Protein AF-A0A438GJD9-F1 (afdb_monomer)

Mean predicted aligned error: 9.26 Å

Solvent-accessible surface area (backbone atoms only — not comparable to full-atom values): 5154 Å² total; per-residue (Å²): 135,88,93,81,74,91,55,80,59,58,71,62,72,69,58,51,66,67,60,53,50,51,51,49,51,51,50,52,51,50,45,48,51,51,29,52,50,48,60,68,75,43,76,68,41,83,41,61,37,80,90,42,81,74,38,41,34,58,42,65,86,65,85,92,42,78,93,37,46,68,52,37,51,52,53,38,47,53,52,13,43,76,70,76,32,92

Radius of gyration: 21.61 Å; Cα contacts (8 Å, |Δi|>4): 58; chains: 1; bounding box: 49×24×66 Å

Secondary structure (DSSP, 8-state):
-------THHHHHS--HHHHHHHHHHHHHHHHHHHHHHHHHS--EEEEGGGGTT-EEEE---TT-GGGHHHHHHHHHHHHHHTT--

Foldseek 3Di:
DDPPPPDPVVVVVPDDPVVVVVVVVVVVVVLLVVLVVQPVVWDKDKDQDPVNPVWIFIDTPCPPPPVNVVSNVVVRRVVCV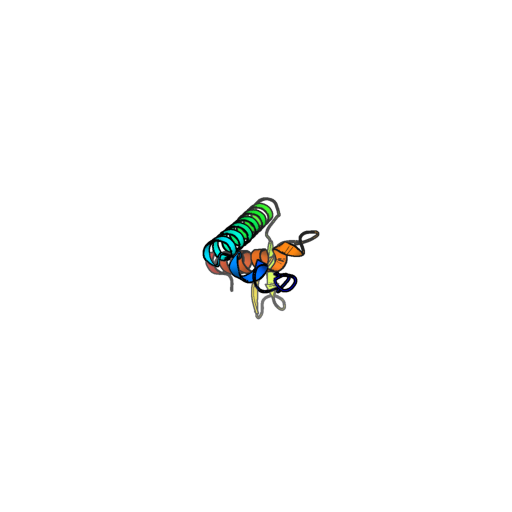VVVTD

Sequence (86 aa):
MYFLLDFPCLQLLEISAVDLISKGNSYISSCQHAASNLLKLNKVFKVRLGRGFYGECLGVRADGNSNLTDEIGKQLSQKSAAAGLR

Organism: Vitis vinifera (NCBI:txid29760)

Structure (mmCIF, N/CA/C/O backbone):
data_AF-A0A438GJD9-F1
#
_entry.id   AF-A0A438GJD9-F1
#
loop_
_atom_site.group_PDB
_atom_site.id
_atom_site.type_symbol
_atom_site.label_atom_id
_atom_site.label_alt_id
_atom_site.label_comp_id
_atom_site.label_asym_id
_atom_site.label_entity_id
_atom_site.label_seq_id
_atom_site.pdbx_PDB_ins_code
_atom_site.Cartn_x
_atom_site.Cartn_y
_atom_site.Cartn_z
_atom_site.occupancy
_atom_site.B_iso_or_equiv
_atom_site.auth_seq_id
_atom_site.auth_comp_id
_atom_site.auth_asym_id
_atom_site.auth_atom_id
_atom_site.pdbx_PDB_model_num
ATOM 1 N N . MET A 1 1 ? 32.002 -16.144 -47.207 1.00 45.22 1 MET A N 1
ATOM 2 C CA . MET A 1 1 ? 31.806 -14.747 -46.772 1.00 45.22 1 MET A CA 1
ATOM 3 C C . MET A 1 1 ? 30.508 -14.707 -45.968 1.00 45.22 1 MET A C 1
ATOM 5 O O . MET A 1 1 ? 29.460 -14.942 -46.541 1.00 45.22 1 MET A O 1
ATOM 9 N N . TYR A 1 2 ? 30.648 -14.592 -44.642 1.00 49.34 2 TYR A N 1
ATOM 10 C CA . TYR A 1 2 ? 29.641 -14.347 -43.589 1.00 49.34 2 TYR A CA 1
ATOM 11 C C . TYR A 1 2 ? 28.284 -15.085 -43.659 1.00 49.34 2 TYR A C 1
ATOM 13 O O . TYR A 1 2 ? 27.273 -14.499 -44.016 1.00 49.34 2 TYR A O 1
ATOM 21 N N . PHE A 1 3 ? 28.252 -16.345 -43.212 1.00 48.53 3 PHE A N 1
ATOM 22 C CA . PHE A 1 3 ? 27.019 -17.091 -42.883 1.00 48.53 3 PHE A CA 1
ATOM 23 C C . PHE A 1 3 ? 26.982 -17.462 -41.384 1.00 48.53 3 PHE A C 1
ATOM 25 O O . PHE A 1 3 ? 26.665 -18.584 -41.010 1.00 48.53 3 PHE A O 1
ATOM 32 N N . LEU A 1 4 ? 27.422 -16.549 -40.508 1.00 51.38 4 LEU A N 1
ATOM 33 C CA . LEU A 1 4 ? 27.607 -16.835 -39.076 1.00 51.38 4 LEU A CA 1
ATOM 34 C C . LEU A 1 4 ? 27.360 -15.597 -38.191 1.00 51.38 4 LEU A C 1
ATOM 36 O O . LEU A 1 4 ? 28.168 -15.270 -37.327 1.00 51.38 4 LEU A O 1
ATOM 40 N N . LEU A 1 5 ? 26.261 -14.875 -38.432 1.00 50.38 5 LEU A N 1
ATOM 41 C CA . LEU A 1 5 ? 25.850 -13.731 -37.602 1.00 50.38 5 LEU A CA 1
ATOM 42 C C . LEU A 1 5 ? 24.379 -13.760 -37.156 1.00 50.38 5 LEU A C 1
ATOM 44 O O . LEU A 1 5 ? 23.897 -12.763 -36.637 1.00 50.38 5 LEU A O 1
ATOM 48 N N . ASP A 1 6 ? 23.693 -14.902 -37.224 1.00 53.25 6 ASP A N 1
ATOM 49 C CA . ASP A 1 6 ? 22.435 -15.093 -36.480 1.00 53.25 6 ASP A CA 1
ATOM 50 C C . ASP A 1 6 ? 22.737 -15.541 -35.040 1.00 53.25 6 ASP A C 1
ATOM 52 O O . ASP A 1 6 ? 22.313 -16.595 -34.565 1.00 53.25 6 ASP A O 1
ATOM 56 N N . PHE A 1 7 ? 23.562 -14.750 -34.348 1.00 51.69 7 PHE A N 1
ATOM 57 C CA . PHE A 1 7 ? 23.819 -14.919 -32.924 1.00 51.69 7 PHE A CA 1
ATOM 58 C C . PHE A 1 7 ? 22.674 -14.250 -32.138 1.00 51.69 7 PHE A C 1
ATOM 60 O O . PHE A 1 7 ? 22.418 -13.062 -32.350 1.00 51.69 7 PHE A O 1
ATOM 67 N N . PRO A 1 8 ? 22.047 -14.930 -31.159 1.00 59.75 8 PRO A N 1
ATOM 68 C CA . PRO A 1 8 ? 20.993 -14.365 -30.299 1.00 59.75 8 PRO A CA 1
ATOM 69 C C . PRO A 1 8 ? 21.436 -13.140 -29.469 1.00 59.75 8 PRO A C 1
ATOM 71 O O . PRO A 1 8 ? 20.632 -12.519 -28.777 1.00 59.75 8 PRO A O 1
ATOM 74 N N . CYS A 1 9 ? 22.714 -12.763 -29.534 1.00 59.19 9 CYS A N 1
ATOM 75 C CA . CYS A 1 9 ? 23.294 -11.637 -28.813 1.00 59.19 9 CYS A CA 1
ATOM 76 C C . CYS A 1 9 ? 22.883 -10.258 -29.356 1.00 59.19 9 CYS A C 1
ATOM 78 O O . CYS A 1 9 ? 22.915 -9.301 -28.588 1.00 59.19 9 CYS A O 1
ATOM 80 N N . LEU A 1 10 ? 22.488 -10.124 -30.632 1.00 58.19 10 LEU A N 1
ATOM 81 C CA . LEU A 1 10 ? 22.095 -8.815 -31.186 1.00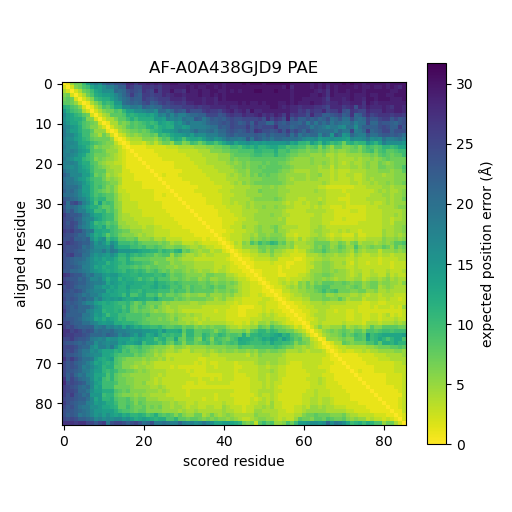 58.19 10 LEU A CA 1
ATOM 82 C C . LEU A 1 10 ? 20.818 -8.269 -30.532 1.00 58.19 10 LEU A C 1
ATOM 84 O O . LEU A 1 10 ? 20.779 -7.101 -30.160 1.00 58.19 10 LEU A O 1
ATOM 88 N N . GLN A 1 11 ? 19.820 -9.128 -30.303 1.00 60.88 11 GLN A N 1
ATOM 89 C CA . GLN A 1 11 ? 18.571 -8.734 -29.640 1.00 60.88 11 GLN A CA 1
ATOM 90 C C . GLN A 1 11 ? 18.792 -8.301 -28.184 1.00 60.88 11 GLN A C 1
ATOM 92 O O . GLN A 1 11 ? 18.071 -7.452 -27.676 1.00 60.88 11 GLN A O 1
ATOM 97 N N . LEU A 1 12 ? 19.802 -8.861 -27.511 1.00 61.56 12 LEU A N 1
ATOM 98 C CA . LEU A 1 12 ? 20.211 -8.454 -26.162 1.00 61.56 12 LEU A CA 1
ATOM 99 C C . LEU A 1 12 ? 20.975 -7.123 -26.153 1.00 61.56 12 LEU A C 1
ATOM 101 O O . LEU A 1 12 ? 20.858 -6.373 -25.188 1.00 61.56 12 LEU A O 1
ATOM 105 N N . LEU A 1 13 ? 21.728 -6.821 -27.215 1.00 64.00 13 LEU A N 1
ATOM 106 C CA . LEU A 1 13 ? 22.474 -5.567 -27.360 1.00 64.00 13 LEU A CA 1
ATOM 107 C C . LEU A 1 13 ? 21.550 -4.359 -27.604 1.00 64.00 13 LEU A C 1
ATOM 109 O O . LEU A 1 13 ? 21.906 -3.232 -27.277 1.00 64.00 13 LEU A O 1
ATOM 113 N N . GLU A 1 14 ? 20.370 -4.606 -28.173 1.00 68.75 14 GLU A N 1
ATOM 114 C CA . GLU A 1 14 ? 19.361 -3.596 -28.512 1.00 68.75 14 GLU A CA 1
ATOM 115 C C . GLU A 1 14 ? 18.448 -3.228 -27.321 1.00 68.75 14 GLU A C 1
ATOM 117 O O . GLU A 1 14 ? 17.754 -2.210 -27.348 1.00 68.75 14 GLU A O 1
ATOM 122 N N . ILE A 1 15 ? 18.464 -4.011 -26.232 1.00 77.56 15 ILE A N 1
ATOM 123 C CA . ILE A 1 15 ? 17.680 -3.721 -25.024 1.00 77.56 15 ILE A CA 1
ATOM 124 C C . ILE A 1 15 ? 18.387 -2.637 -24.203 1.00 77.56 15 ILE A C 1
ATOM 126 O O . ILE A 1 15 ? 19.306 -2.891 -23.426 1.00 77.56 15 ILE A O 1
ATOM 130 N N . SER A 1 16 ? 17.903 -1.406 -24.331 1.00 86.12 16 SER A N 1
ATOM 131 C CA . SER A 1 16 ? 18.268 -0.298 -23.450 1.00 86.12 16 SER A CA 1
ATOM 132 C C . SER A 1 16 ? 17.693 -0.520 -22.047 1.00 86.12 16 SER A C 1
ATOM 134 O O . SER A 1 16 ? 16.476 -0.553 -21.842 1.00 86.12 16 SER A O 1
ATOM 136 N N . ALA A 1 17 ? 18.572 -0.644 -21.048 1.00 87.31 17 ALA A N 1
ATOM 137 C CA . ALA A 1 17 ? 18.165 -0.755 -19.647 1.00 87.31 17 ALA A CA 1
ATOM 138 C C . ALA A 1 17 ? 17.338 0.461 -19.197 1.00 87.31 17 ALA A C 1
ATOM 140 O O . ALA A 1 17 ? 16.386 0.314 -18.434 1.00 87.31 17 ALA A O 1
ATOM 141 N N . VAL A 1 18 ? 17.667 1.653 -19.706 1.00 91.56 18 VAL A N 1
ATOM 142 C CA . VAL A 1 18 ? 16.948 2.898 -19.403 1.00 91.56 18 VAL A CA 1
ATOM 143 C C . VAL A 1 18 ? 15.514 2.832 -19.921 1.00 91.56 18 VAL A C 1
ATOM 145 O O . VAL A 1 18 ? 14.585 3.162 -19.183 1.00 91.56 18 VAL A O 1
ATOM 148 N N . ASP A 1 19 ? 15.320 2.347 -21.147 1.00 90.50 19 ASP A N 1
ATOM 149 C CA . ASP A 1 19 ? 13.989 2.228 -21.750 1.00 90.50 19 ASP A CA 1
ATOM 150 C C . ASP A 1 19 ? 13.158 1.130 -21.083 1.00 90.50 19 ASP A C 1
ATOM 152 O O . ASP A 1 19 ? 11.949 1.274 -20.892 1.00 90.50 19 ASP A O 1
ATOM 156 N N . LEU A 1 20 ? 13.799 0.043 -20.650 1.00 89.69 20 LEU A N 1
ATOM 157 C CA . LEU A 1 20 ? 13.118 -1.018 -19.914 1.00 89.69 20 LEU A CA 1
ATOM 158 C C . LEU A 1 20 ? 12.684 -0.553 -18.515 1.00 89.69 20 LEU A C 1
ATOM 160 O O . LEU A 1 20 ? 11.548 -0.805 -18.107 1.00 89.69 20 LEU A O 1
ATOM 164 N N . ILE A 1 21 ? 13.555 0.165 -17.797 1.00 93.19 21 ILE A N 1
ATOM 165 C CA . ILE A 1 21 ? 13.246 0.748 -16.484 1.00 93.19 21 ILE A CA 1
ATOM 166 C C . ILE A 1 21 ? 12.137 1.796 -16.615 1.00 93.19 21 ILE A C 1
ATOM 168 O O . ILE A 1 21 ? 11.193 1.788 -15.825 1.00 93.19 21 ILE A O 1
ATOM 172 N N . SER A 1 22 ? 12.208 2.679 -17.614 1.00 95.00 22 SER A N 1
ATOM 173 C CA . SER A 1 22 ? 11.192 3.717 -17.822 1.00 95.00 22 SER A CA 1
ATOM 174 C C . SER A 1 22 ? 9.825 3.108 -18.147 1.00 95.00 22 SER A C 1
ATOM 176 O O . SER A 1 22 ? 8.816 3.509 -17.559 1.00 95.00 22 SER A O 1
ATOM 178 N N . LYS A 1 23 ? 9.788 2.066 -18.987 1.00 93.50 23 LYS A N 1
ATOM 179 C CA . LYS A 1 23 ? 8.574 1.299 -19.292 1.00 93.50 23 LYS A CA 1
ATOM 180 C C . LYS A 1 23 ? 8.013 0.601 -18.053 1.00 93.50 23 LYS A C 1
ATOM 182 O O . LYS A 1 23 ? 6.807 0.666 -17.816 1.00 93.50 23 LYS A O 1
ATOM 187 N N . GLY A 1 24 ? 8.872 -0.015 -17.241 1.00 92.75 24 GLY A N 1
ATOM 188 C CA . GLY A 1 24 ? 8.481 -0.624 -15.968 1.00 92.75 24 GLY A CA 1
ATOM 189 C C . GLY A 1 24 ? 7.869 0.395 -15.002 1.00 92.75 24 GLY A C 1
ATOM 190 O O . GLY A 1 24 ? 6.788 0.167 -14.463 1.00 92.75 24 GLY A O 1
ATOM 191 N N . ASN A 1 25 ? 8.502 1.559 -14.851 1.00 94.19 25 ASN A N 1
ATOM 192 C CA . ASN A 1 25 ? 8.000 2.645 -14.007 1.00 94.19 25 ASN A CA 1
ATOM 193 C C . ASN A 1 25 ? 6.655 3.191 -14.503 1.00 94.19 25 ASN A C 1
ATOM 195 O O . ASN A 1 25 ? 5.755 3.429 -13.699 1.00 94.19 25 ASN A O 1
ATOM 199 N N . SER A 1 26 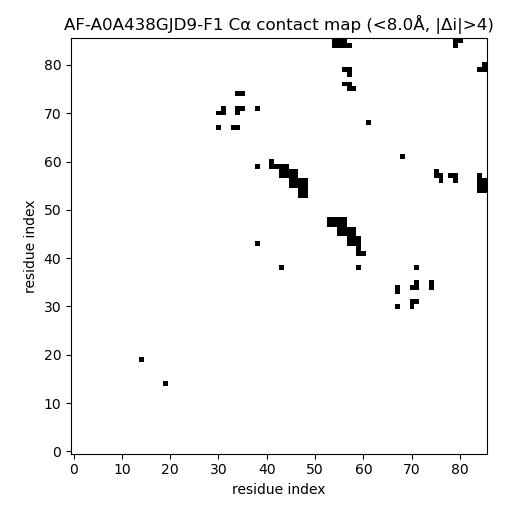? 6.493 3.353 -15.820 1.00 94.00 26 SER A N 1
ATOM 200 C CA . SER A 1 26 ? 5.226 3.773 -16.427 1.00 94.00 26 SER A CA 1
ATOM 201 C C . SER A 1 26 ? 4.103 2.773 -16.133 1.00 94.00 26 SER A C 1
ATOM 203 O O . SER A 1 26 ? 3.013 3.171 -15.716 1.00 94.00 26 SER A O 1
ATOM 205 N N . TYR A 1 27 ? 4.385 1.473 -16.256 1.00 93.31 27 TYR A N 1
ATOM 206 C CA . TYR A 1 27 ? 3.436 0.416 -15.915 1.00 93.31 27 TYR A CA 1
ATOM 207 C C . TYR A 1 27 ? 3.044 0.446 -14.430 1.00 93.31 27 TYR A C 1
ATOM 209 O O . TYR A 1 27 ? 1.856 0.469 -14.111 1.00 93.31 27 TYR A O 1
ATOM 217 N N . ILE A 1 28 ? 4.021 0.527 -13.519 1.00 92.06 28 ILE A N 1
ATOM 218 C CA . ILE A 1 28 ? 3.765 0.614 -12.071 1.00 92.06 28 ILE A CA 1
ATOM 219 C C . ILE A 1 28 ? 2.910 1.845 -11.745 1.00 92.06 28 ILE A C 1
ATOM 221 O O . ILE A 1 28 ? 1.947 1.746 -10.984 1.00 92.06 28 ILE A O 1
ATOM 225 N N . SER A 1 29 ? 3.218 2.994 -12.352 1.00 93.19 29 SER A N 1
ATOM 226 C CA . SER A 1 29 ? 2.447 4.227 -12.175 1.00 93.19 29 SER A CA 1
ATOM 227 C C . SER A 1 29 ? 1.000 4.078 -12.662 1.00 93.19 29 SER A C 1
ATOM 229 O O . SER A 1 29 ? 0.067 4.510 -11.981 1.00 93.19 29 SER A O 1
ATOM 231 N N . SER A 1 30 ? 0.788 3.398 -13.792 1.00 92.31 30 SER A N 1
ATOM 232 C CA . SER A 1 30 ? -0.551 3.085 -14.302 1.00 92.31 30 SER A CA 1
ATOM 233 C C . SER A 1 30 ? -1.339 2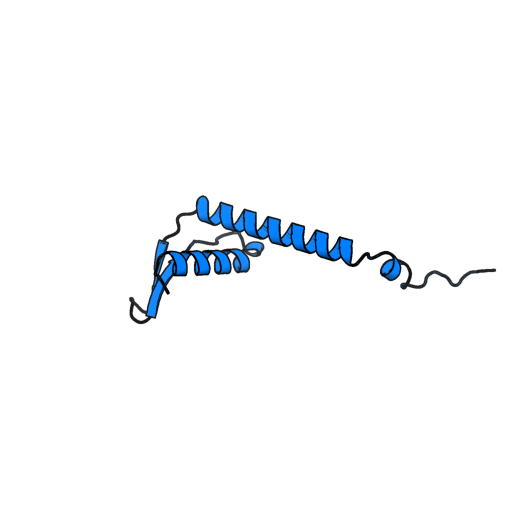.198 -13.329 1.00 92.31 30 SER A C 1
ATOM 235 O O . SER A 1 30 ? -2.479 2.524 -12.990 1.00 92.31 30 SER A O 1
ATOM 237 N N . CYS A 1 31 ? -0.716 1.141 -12.796 1.00 89.56 31 CYS A N 1
ATOM 238 C CA . CYS A 1 31 ? -1.327 0.266 -11.791 1.00 89.56 31 CYS A CA 1
ATOM 239 C C . CYS A 1 31 ? -1.698 1.028 -10.513 1.00 89.56 31 CYS A C 1
ATOM 241 O O . CYS A 1 31 ? -2.809 0.878 -10.003 1.00 89.56 31 CYS A O 1
ATOM 243 N N . GLN A 1 32 ? -0.808 1.897 -10.028 1.00 91.25 32 GLN A N 1
ATOM 244 C CA . GLN A 1 32 ? -1.058 2.767 -8.875 1.00 91.25 32 GLN A CA 1
ATOM 245 C C . GLN A 1 32 ? -2.265 3.670 -9.090 1.00 91.25 32 GLN A C 1
ATOM 247 O O . GLN A 1 32 ? -3.133 3.771 -8.217 1.00 91.25 32 GLN A O 1
ATOM 252 N N . HIS A 1 33 ? -2.339 4.302 -10.259 1.00 91.62 33 HIS A N 1
ATOM 253 C CA . HIS A 1 33 ? -3.447 5.172 -10.616 1.00 91.62 33 HIS A CA 1
ATOM 254 C C . HIS A 1 33 ? -4.770 4.398 -10.707 1.00 91.62 33 HIS A C 1
ATOM 256 O O . HIS A 1 33 ? -5.780 4.833 -10.148 1.00 91.62 33 HIS A O 1
ATOM 262 N N . ALA A 1 34 ? -4.762 3.225 -11.342 1.00 89.81 34 ALA A N 1
ATOM 263 C CA . ALA A 1 34 ? -5.932 2.361 -11.457 1.00 89.81 34 ALA A CA 1
ATOM 264 C C . ALA A 1 34 ? -6.431 1.883 -10.083 1.00 89.81 34 ALA A C 1
ATOM 266 O O . ALA A 1 34 ? -7.622 2.003 -9.791 1.00 89.81 34 ALA A O 1
ATOM 267 N N . ALA A 1 35 ? -5.529 1.434 -9.204 1.00 89.75 35 ALA A N 1
ATOM 268 C CA . ALA A 1 35 ? -5.861 1.043 -7.833 1.00 89.75 35 ALA A CA 1
ATOM 269 C C . ALA A 1 35 ? -6.446 2.218 -7.029 1.00 89.75 35 ALA A C 1
ATOM 271 O O . ALA A 1 35 ? -7.479 2.074 -6.372 1.00 89.75 35 ALA A O 1
ATOM 272 N N . SER A 1 36 ? -5.853 3.410 -7.142 1.00 89.19 36 SER A N 1
ATOM 273 C CA . SER A 1 36 ? -6.369 4.630 -6.511 1.00 89.19 36 SER A CA 1
ATOM 274 C C . SER A 1 36 ? -7.772 4.992 -6.994 1.00 89.19 36 SER A C 1
ATOM 276 O O . SER A 1 36 ? -8.625 5.358 -6.184 1.00 89.19 36 SER A O 1
ATOM 278 N N . ASN A 1 37 ? -8.035 4.888 -8.297 1.00 89.31 37 ASN A N 1
ATOM 279 C CA . ASN A 1 37 ? -9.357 5.157 -8.862 1.00 89.31 37 ASN A CA 1
ATOM 280 C C . ASN A 1 37 ? -10.383 4.118 -8.408 1.00 89.31 37 ASN A C 1
ATOM 282 O O . ASN A 1 37 ? -11.492 4.488 -8.027 1.00 89.31 37 ASN A O 1
ATOM 286 N N . LEU A 1 38 ? -10.002 2.840 -8.358 1.00 87.25 38 LEU A N 1
ATOM 28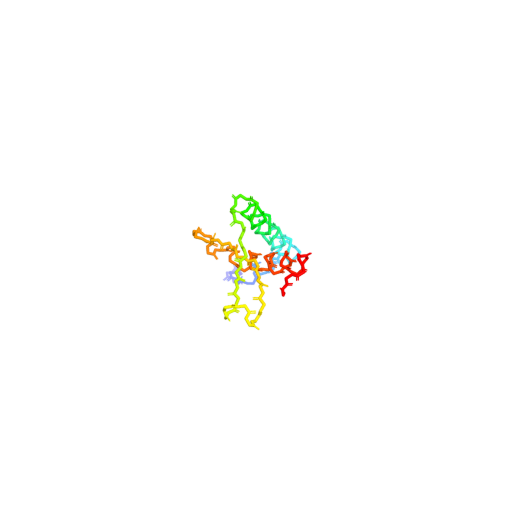7 C CA . LEU A 1 38 ? -10.852 1.769 -7.845 1.00 87.25 38 LEU A CA 1
ATOM 288 C C . LEU A 1 38 ? -11.244 2.024 -6.390 1.00 87.25 38 LEU A C 1
ATOM 290 O O . LEU A 1 38 ? -12.421 1.918 -6.056 1.00 87.25 38 LEU A O 1
ATOM 294 N N . LEU A 1 39 ? -10.288 2.399 -5.537 1.00 86.12 39 LEU A N 1
ATOM 295 C CA . LEU A 1 39 ? -10.536 2.718 -4.127 1.00 86.12 39 LEU A CA 1
ATOM 296 C C . LEU A 1 39 ? -11.407 3.967 -3.930 1.00 86.12 39 LEU A C 1
ATOM 298 O O . LEU A 1 39 ? -12.030 4.102 -2.881 1.00 86.12 39 LEU A O 1
ATOM 302 N N . LYS A 1 40 ? -11.446 4.888 -4.901 1.00 84.50 40 LYS A N 1
ATOM 303 C CA . LYS A 1 40 ? -12.366 6.039 -4.892 1.00 84.50 40 LYS A CA 1
ATOM 304 C C . LYS A 1 40 ? -13.775 5.648 -5.332 1.00 84.50 40 LYS A C 1
ATOM 306 O O . LYS A 1 40 ? -14.741 6.151 -4.771 1.00 84.50 40 LYS A O 1
ATOM 311 N N . LEU A 1 41 ? -13.880 4.798 -6.353 1.00 81.81 41 LEU A N 1
ATOM 312 C CA . LEU A 1 41 ? -15.158 4.399 -6.942 1.00 81.81 41 LEU A CA 1
ATOM 313 C C . LEU A 1 41 ? -15.889 3.366 -6.075 1.00 81.81 41 LEU A C 1
ATOM 315 O O . LEU A 1 41 ? -17.114 3.371 -5.989 1.00 81.81 41 LEU A O 1
ATOM 319 N N . ASN A 1 42 ? -15.134 2.480 -5.425 1.00 85.00 42 ASN A N 1
ATOM 320 C CA . ASN A 1 42 ? -15.681 1.456 -4.553 1.00 85.00 42 ASN A CA 1
ATOM 321 C C . ASN A 1 42 ? -15.801 1.941 -3.115 1.00 85.00 42 ASN A C 1
ATOM 323 O O . ASN A 1 42 ? -14.962 2.668 -2.587 1.00 85.00 42 ASN A O 1
ATOM 327 N N . LYS A 1 43 ? -16.843 1.455 -2.442 1.00 86.25 43 LYS A N 1
ATOM 328 C CA . LYS A 1 43 ? -17.052 1.721 -1.024 1.00 86.25 43 LYS A CA 1
ATOM 329 C C . LYS A 1 43 ? -15.988 0.999 -0.196 1.00 86.25 43 LYS A C 1
ATOM 331 O O . LYS A 1 43 ? -16.010 -0.225 -0.083 1.00 86.25 43 LYS A O 1
ATOM 336 N N . VAL A 1 44 ? -15.099 1.775 0.416 1.00 91.06 44 VAL A N 1
ATOM 337 C CA . VAL A 1 44 ? -14.172 1.296 1.444 1.00 91.06 44 VAL A CA 1
ATOM 338 C C . VAL A 1 44 ? -14.927 1.169 2.771 1.00 91.06 44 VAL A C 1
ATOM 340 O O . VAL A 1 44 ? -15.688 2.060 3.150 1.00 91.06 44 VAL A O 1
ATOM 343 N N . PHE A 1 45 ? -14.750 0.054 3.474 1.00 91.25 45 PHE A N 1
ATOM 344 C CA . PHE A 1 45 ? -15.422 -0.242 4.742 1.00 91.25 45 PHE A CA 1
ATOM 345 C C . PHE A 1 45 ? -14.424 -0.675 5.816 1.00 91.25 45 PHE A C 1
ATOM 347 O O . PHE A 1 45 ? -13.340 -1.153 5.506 1.00 91.25 45 PHE A O 1
ATOM 354 N N . LYS A 1 46 ? -14.781 -0.510 7.093 1.00 92.88 46 LYS A N 1
ATOM 355 C CA . LYS A 1 46 ? -13.958 -0.999 8.204 1.00 92.88 46 LYS A CA 1
ATOM 356 C C . LYS A 1 46 ? -14.169 -2.492 8.422 1.00 92.88 46 LYS A C 1
ATOM 358 O O . LYS A 1 46 ? -15.303 -2.973 8.424 1.00 92.88 46 LYS A O 1
ATOM 363 N N . VAL A 1 47 ? -13.080 -3.200 8.673 1.00 92.12 47 VAL A N 1
ATOM 364 C CA . VAL A 1 47 ? -13.045 -4.623 8.994 1.00 92.12 47 VAL A CA 1
ATOM 365 C C . VAL A 1 47 ? -12.475 -4.785 10.397 1.00 92.12 47 VAL A C 1
ATOM 367 O O . VAL A 1 47 ? -11.390 -4.295 10.695 1.00 92.12 47 VAL A O 1
ATOM 370 N N . ARG A 1 48 ? -13.220 -5.481 11.262 1.00 92.94 48 ARG A N 1
ATOM 371 C CA . ARG A 1 48 ? -12.788 -5.835 12.619 1.00 92.94 48 ARG A CA 1
ATOM 372 C C . ARG A 1 48 ? -12.089 -7.185 12.596 1.00 92.94 48 ARG A C 1
ATOM 374 O O . ARG A 1 48 ? -12.709 -8.198 12.270 1.00 92.94 48 ARG A O 1
ATOM 381 N N . LEU A 1 49 ? -10.818 -7.211 12.976 1.00 90.06 49 LEU A N 1
ATOM 382 C CA . LEU A 1 49 ? -10.006 -8.424 12.961 1.00 90.06 49 LEU A CA 1
ATOM 383 C C . LEU A 1 49 ? -10.208 -9.216 14.257 1.00 90.06 49 LEU A C 1
ATOM 385 O O . LEU A 1 49 ? -10.084 -8.673 15.355 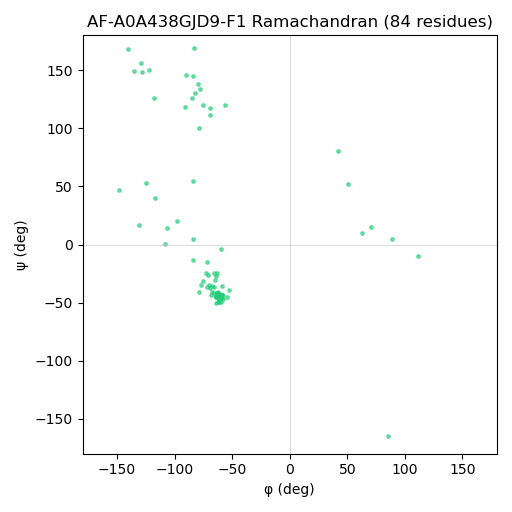1.00 90.06 49 LEU A O 1
ATOM 389 N N . GLY A 1 50 ? -10.570 -10.499 14.132 1.00 90.44 50 GLY A N 1
ATOM 390 C CA . GLY A 1 50 ? -10.877 -11.381 15.267 1.00 90.44 50 GLY A CA 1
ATOM 391 C C . GLY A 1 50 ? -11.885 -10.766 16.237 1.00 90.44 50 GLY A C 1
ATOM 392 O O . GLY A 1 50 ? -11.606 -10.653 17.422 1.00 90.44 50 GLY A O 1
ATOM 393 N N . ARG A 1 51 ? -13.032 -10.294 15.728 1.00 88.56 51 ARG A N 1
ATOM 394 C CA . ARG A 1 51 ? -14.068 -9.570 16.500 1.00 88.56 51 ARG A CA 1
ATOM 395 C C . ARG A 1 51 ? -13.615 -8.231 17.115 1.00 88.56 51 ARG A C 1
ATOM 397 O O . ARG A 1 51 ? -14.378 -7.636 17.867 1.00 88.56 51 ARG A O 1
ATOM 404 N N . GLY A 1 52 ? -12.431 -7.732 16.758 1.00 87.38 52 GLY A N 1
ATOM 405 C CA . GLY A 1 52 ? -11.853 -6.477 17.249 1.00 87.38 52 GLY A CA 1
ATOM 406 C C . GLY A 1 52 ? -10.634 -6.667 18.154 1.00 87.38 52 GLY A C 1
ATOM 407 O O . GLY A 1 52 ? -9.935 -5.694 18.415 1.00 87.38 52 GLY A O 1
ATOM 408 N N . PHE A 1 53 ? -10.319 -7.899 18.578 1.00 89.19 53 PHE A N 1
ATOM 409 C CA . PHE A 1 53 ? -9.147 -8.174 19.422 1.00 89.19 53 PHE A CA 1
ATOM 410 C C . PHE A 1 53 ? -7.812 -7.847 18.740 1.00 89.19 53 PHE A C 1
ATOM 412 O O . PHE A 1 53 ? -6.832 -7.566 19.422 1.00 89.19 53 PHE A O 1
ATOM 419 N N . TYR A 1 54 ? -7.774 -7.843 17.406 1.00 89.31 54 TYR A N 1
ATOM 420 C CA . TYR A 1 54 ? -6.571 -7.528 16.628 1.00 89.31 54 TYR A CA 1
ATOM 421 C C . TYR A 1 54 ? -6.632 -6.148 15.959 1.00 89.31 54 TYR A C 1
ATOM 423 O O . TYR A 1 54 ? -5.819 -5.843 15.086 1.00 89.31 54 TYR A O 1
ATOM 431 N N . GLY A 1 55 ? -7.586 -5.312 16.379 1.00 90.38 55 GLY A N 1
ATOM 432 C CA . GLY A 1 55 ? -7.816 -3.984 15.829 1.00 90.38 55 GLY A CA 1
ATOM 433 C C . GLY A 1 55 ? -8.718 -3.973 14.597 1.00 90.38 55 GLY A C 1
ATOM 434 O O . GLY A 1 55 ? -9.447 -4.926 14.294 1.00 90.38 55 GLY A O 1
ATOM 435 N N . GLU A 1 56 ? -8.678 -2.841 13.905 1.00 93.81 56 GLU A N 1
ATOM 436 C CA . GLU A 1 56 ? -9.474 -2.553 12.718 1.00 93.81 56 GLU A CA 1
ATOM 437 C C . GLU A 1 56 ? -8.557 -2.211 11.542 1.00 93.81 56 GLU A C 1
ATOM 439 O O . GLU A 1 56 ? -7.479 -1.653 11.737 1.00 93.81 56 GLU A O 1
ATOM 444 N N . CYS A 1 57 ? -9.000 -2.520 10.325 1.00 92.81 57 CYS A N 1
ATOM 445 C CA . CYS A 1 57 ? -8.375 -2.076 9.081 1.00 92.81 57 CYS A CA 1
ATOM 446 C C . CYS A 1 57 ? -9.443 -1.699 8.048 1.00 92.81 57 CYS A C 1
ATOM 448 O O . CYS A 1 57 ? -10.634 -1.967 8.235 1.00 92.81 57 CYS A O 1
ATOM 450 N N . LEU A 1 58 ? -9.039 -1.047 6.960 1.00 92.81 58 LEU A N 1
ATOM 451 C CA . LEU A 1 58 ? -9.924 -0.807 5.827 1.00 92.81 58 LEU A CA 1
ATOM 452 C C . LEU A 1 58 ? -9.953 -2.027 4.901 1.00 92.81 58 LEU A C 1
ATOM 454 O O . LEU A 1 58 ? -8.948 -2.702 4.698 1.00 92.81 58 LEU A O 1
ATOM 458 N N . GLY A 1 59 ? -11.123 -2.276 4.326 1.00 91.19 59 GLY A N 1
ATOM 459 C CA . GLY A 1 59 ? -11.421 -3.322 3.359 1.00 91.19 59 GLY A CA 1
ATOM 460 C C . GLY A 1 59 ? -12.118 -2.737 2.134 1.00 91.19 59 GLY A C 1
ATOM 461 O O . GLY A 1 59 ? -12.876 -1.770 2.233 1.00 91.19 59 GLY A O 1
ATOM 462 N N . VAL A 1 60 ? -11.880 -3.340 0.974 1.00 91.75 60 VAL A N 1
ATOM 463 C CA . VAL A 1 60 ? -12.626 -3.083 -0.262 1.00 91.75 60 VAL A CA 1
ATOM 464 C C . VAL A 1 60 ? -12.939 -4.423 -0.919 1.00 91.75 60 VAL A C 1
ATOM 466 O O . VAL A 1 60 ? -12.170 -5.373 -0.779 1.00 91.75 60 VAL A O 1
ATOM 469 N N . ARG A 1 61 ? -14.063 -4.521 -1.634 1.00 85.94 61 ARG A N 1
ATOM 470 C CA . ARG A 1 61 ? -14.294 -5.672 -2.514 1.00 85.94 61 ARG A CA 1
ATOM 471 C C . ARG A 1 61 ? -13.439 -5.506 -3.765 1.00 85.94 61 ARG A C 1
ATOM 473 O O . ARG A 1 61 ? -13.579 -4.509 -4.465 1.00 85.94 61 ARG A O 1
ATOM 480 N N . ALA A 1 62 ? -12.548 -6.460 -4.007 1.00 81.38 62 ALA A N 1
ATOM 481 C CA . ALA A 1 62 ? -11.613 -6.451 -5.134 1.00 81.38 62 ALA A CA 1
ATOM 482 C C . ALA A 1 62 ? -12.106 -7.305 -6.320 1.00 81.38 62 ALA A C 1
ATOM 484 O O . ALA A 1 62 ? -11.310 -7.718 -7.166 1.00 81.38 62 ALA A O 1
ATOM 485 N N . ASP A 1 63 ? -13.410 -7.588 -6.372 1.00 78.88 63 ASP A N 1
ATOM 486 C CA . ASP A 1 63 ? -14.013 -8.478 -7.362 1.00 78.88 63 ASP A CA 1
ATOM 487 C C . ASP A 1 63 ? -13.680 -7.991 -8.787 1.00 78.88 63 ASP A C 1
ATOM 489 O O . ASP A 1 63 ? -13.992 -6.862 -9.167 1.00 78.88 63 ASP A O 1
ATOM 493 N N . GLY A 1 64 ? -12.998 -8.835 -9.571 1.00 73.81 64 GLY A N 1
ATOM 494 C CA . GLY A 1 64 ? -12.667 -8.568 -10.977 1.00 73.81 64 GLY A CA 1
ATOM 495 C C . GLY A 1 64 ? -11.351 -7.825 -11.263 1.00 73.81 64 GLY A C 1
ATOM 496 O O . GLY A 1 64 ? -11.091 -7.538 -12.427 1.00 73.81 64 GLY A O 1
ATOM 497 N N . ASN A 1 65 ? -10.502 -7.527 -10.267 1.00 74.62 65 ASN A N 1
ATOM 498 C CA . ASN A 1 65 ? -9.227 -6.807 -10.467 1.00 74.62 65 ASN A CA 1
ATOM 499 C C . ASN A 1 65 ? -7.992 -7.560 -9.932 1.00 74.62 65 ASN A C 1
ATOM 501 O O . ASN A 1 65 ? -7.177 -7.006 -9.194 1.00 74.62 65 ASN A O 1
ATOM 505 N N . SER A 1 66 ? -7.820 -8.825 -10.341 1.00 75.38 66 SER A N 1
ATOM 506 C CA . SER A 1 66 ? -6.709 -9.687 -9.893 1.00 75.38 66 SER A CA 1
ATOM 507 C C . SER A 1 66 ? -5.330 -9.045 -10.079 1.00 75.38 66 SER A C 1
ATOM 509 O O . SER A 1 66 ? -4.495 -9.125 -9.181 1.00 75.38 66 SER A O 1
ATOM 511 N N . ASN A 1 67 ? -5.122 -8.336 -11.192 1.00 82.69 67 ASN A N 1
ATOM 512 C CA . ASN A 1 67 ? -3.840 -7.718 -11.555 1.00 82.69 67 ASN A CA 1
ATOM 513 C C . ASN A 1 67 ? -3.467 -6.499 -10.692 1.00 82.69 67 ASN A C 1
ATOM 515 O O . ASN A 1 67 ? -2.323 -6.059 -10.727 1.00 82.69 67 ASN A O 1
ATOM 519 N N . LEU A 1 68 ? -4.421 -5.938 -9.940 1.00 86.00 68 LEU A N 1
ATOM 520 C CA . LEU A 1 68 ? -4.214 -4.756 -9.097 1.00 86.00 68 LEU A CA 1
ATOM 521 C C . LEU A 1 68 ? -4.221 -5.087 -7.600 1.00 86.00 68 LEU A C 1
ATOM 523 O O . LEU A 1 68 ? -4.076 -4.179 -6.787 1.00 86.00 68 LEU A O 1
ATOM 527 N N . THR A 1 69 ? -4.388 -6.358 -7.224 1.00 87.00 69 THR A N 1
ATOM 528 C CA . THR A 1 69 ? -4.572 -6.789 -5.826 1.00 87.00 69 THR A CA 1
ATOM 529 C C . THR A 1 69 ? -3.454 -6.300 -4.907 1.00 87.00 69 THR A C 1
ATOM 531 O O . THR A 1 69 ? -3.738 -5.750 -3.842 1.00 87.00 69 THR A O 1
ATOM 534 N N . ASP A 1 70 ? -2.199 -6.424 -5.340 1.00 89.81 70 ASP A N 1
ATOM 535 C CA . ASP A 1 70 ? -1.034 -6.010 -4.551 1.00 89.81 70 ASP A CA 1
ATOM 536 C C . ASP A 1 70 ? -1.026 -4.498 -4.301 1.00 89.81 70 ASP A C 1
ATOM 538 O O . ASP A 1 70 ? -0.836 -4.030 -3.175 1.00 89.81 70 ASP A O 1
ATOM 542 N N . GLU A 1 71 ? -1.291 -3.718 -5.347 1.00 91.19 71 GLU A N 1
ATOM 543 C CA . GLU A 1 71 ? -1.281 -2.259 -5.277 1.00 91.19 71 GLU A CA 1
ATOM 544 C C . GLU A 1 71 ? -2.491 -1.724 -4.493 1.00 91.19 71 GLU A C 1
ATOM 546 O O . GLU A 1 71 ? -2.362 -0.789 -3.700 1.00 91.19 71 GLU A O 1
ATOM 551 N N . ILE A 1 72 ? -3.653 -2.373 -4.625 1.00 90.81 72 ILE A N 1
ATOM 552 C CA . ILE A 1 72 ? -4.836 -2.115 -3.795 1.00 90.81 72 ILE A CA 1
ATOM 553 C C . ILE A 1 72 ? -4.503 -2.374 -2.325 1.00 90.81 72 ILE A C 1
ATOM 555 O O . ILE A 1 72 ? -4.765 -1.511 -1.489 1.00 90.81 72 ILE A O 1
ATOM 559 N N . GLY A 1 73 ? -3.902 -3.522 -2.002 1.00 90.88 73 GLY A N 1
ATOM 560 C CA . GLY A 1 73 ? -3.518 -3.878 -0.636 1.00 90.88 73 GLY A CA 1
ATOM 561 C C . GLY A 1 73 ? -2.545 -2.869 -0.025 1.00 90.88 73 GLY A C 1
ATOM 562 O O . GLY A 1 73 ? -2.752 -2.405 1.099 1.00 90.88 73 GLY A O 1
ATOM 563 N N . LYS A 1 74 ? -1.533 -2.450 -0.794 1.00 92.69 74 LYS A N 1
ATOM 564 C CA . LYS A 1 74 ? -0.550 -1.444 -0.375 1.00 92.69 74 LYS A CA 1
ATOM 565 C C . LYS A 1 74 ? -1.196 -0.091 -0.080 1.00 92.69 74 LYS A C 1
ATOM 567 O O . LYS A 1 74 ? -0.979 0.472 0.994 1.00 92.69 74 LYS A O 1
ATOM 572 N N . GLN A 1 75 ? -2.026 0.418 -0.988 1.00 92.81 75 GLN A N 1
ATOM 573 C CA . GLN A 1 75 ? -2.707 1.700 -0.785 1.00 92.81 75 GLN A CA 1
ATOM 574 C C . GLN A 1 75 ? -3.733 1.640 0.350 1.00 92.81 75 GLN A C 1
ATOM 576 O O . GLN A 1 75 ? -3.898 2.608 1.093 1.00 92.81 75 GLN A O 1
ATOM 581 N N . LEU A 1 76 ? -4.418 0.509 0.516 1.00 91.50 76 LEU A N 1
ATOM 582 C CA . LEU A 1 76 ? -5.397 0.308 1.580 1.00 91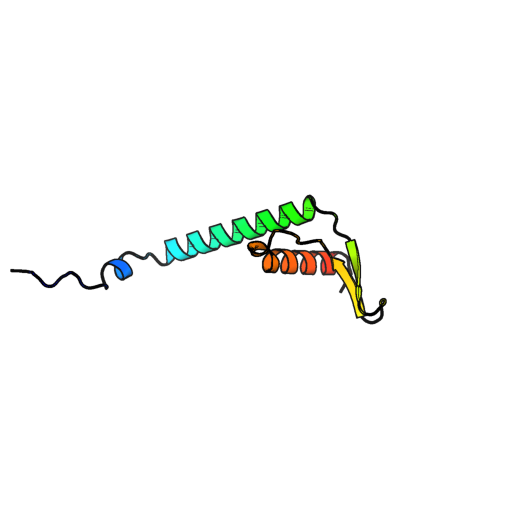.50 76 LEU A CA 1
ATOM 583 C C . LEU A 1 76 ? -4.732 0.233 2.957 1.00 91.50 76 LEU A C 1
ATOM 585 O O . LEU A 1 76 ? -5.258 0.798 3.917 1.00 91.50 76 LEU A O 1
ATOM 589 N N . SER A 1 77 ? -3.555 -0.390 3.045 1.00 91.81 77 SER A N 1
ATOM 590 C CA . SER A 1 77 ? -2.723 -0.392 4.250 1.00 91.81 77 SER A CA 1
ATOM 591 C C . SER A 1 77 ? -2.285 1.030 4.616 1.00 91.81 77 SER A C 1
ATOM 593 O O . SER A 1 77 ? -2.538 1.4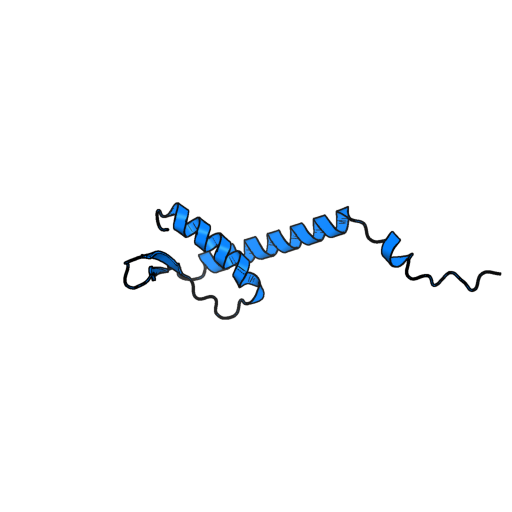73 5.734 1.00 91.81 77 SER A O 1
ATOM 595 N N . GLN A 1 78 ? -1.758 1.801 3.658 1.00 93.00 78 GLN A N 1
ATOM 596 C CA . GLN A 1 78 ? -1.382 3.204 3.887 1.00 93.00 78 GLN A CA 1
ATOM 597 C C . GLN A 1 78 ? -2.571 4.064 4.340 1.00 93.00 78 GLN A C 1
ATOM 599 O O . GLN A 1 78 ? -2.450 4.860 5.270 1.00 93.00 78 GLN A O 1
ATOM 604 N N . LYS A 1 79 ? -3.740 3.890 3.712 1.00 92.06 79 LYS A N 1
ATOM 605 C CA . LYS A 1 79 ? -4.975 4.588 4.100 1.00 92.06 79 LYS A CA 1
ATOM 606 C C . LYS A 1 79 ? -5.471 4.176 5.486 1.00 92.06 79 LYS A C 1
ATOM 608 O O . LYS A 1 79 ? -5.993 5.025 6.200 1.00 92.06 79 LYS A O 1
ATOM 613 N N . SER A 1 80 ? -5.320 2.905 5.858 1.00 91.06 80 SER A N 1
ATOM 614 C CA . SER A 1 80 ? -5.687 2.408 7.190 1.00 91.06 80 SER A CA 1
ATOM 615 C C . SER A 1 80 ? -4.820 3.068 8.259 1.00 91.06 80 SER A C 1
ATOM 617 O O . SER A 1 80 ? -5.366 3.690 9.169 1.00 91.06 80 SER A O 1
ATOM 619 N N . ALA A 1 81 ? -3.498 3.061 8.070 1.00 91.31 81 ALA A N 1
ATOM 620 C CA . ALA A 1 81 ? -2.554 3.718 8.970 1.00 91.31 81 ALA A CA 1
ATOM 621 C C . ALA A 1 81 ? -2.825 5.230 9.094 1.00 91.31 81 ALA A C 1
ATOM 623 O O . ALA A 1 81 ? -2.868 5.771 10.197 1.00 91.31 81 ALA A O 1
ATOM 624 N N . ALA A 1 82 ? -3.094 5.917 7.976 1.00 91.00 82 ALA A N 1
ATOM 625 C CA . ALA A 1 82 ? -3.443 7.342 7.979 1.00 91.00 82 ALA A CA 1
ATOM 626 C C . ALA A 1 82 ? -4.766 7.645 8.711 1.00 91.00 82 ALA A C 1
ATOM 628 O O . ALA A 1 82 ? -4.942 8.741 9.239 1.00 91.00 82 ALA A O 1
ATOM 629 N N . ALA A 1 83 ? -5.691 6.684 8.762 1.00 89.94 83 ALA A N 1
ATOM 630 C CA . ALA A 1 83 ? -6.942 6.785 9.509 1.00 89.94 83 ALA A CA 1
ATOM 631 C C . ALA A 1 83 ? -6.797 6.416 11.001 1.00 89.94 83 ALA A C 1
ATOM 633 O O . ALA A 1 83 ? -7.807 6.346 11.704 1.00 89.94 83 ALA A O 1
ATOM 634 N N . GLY A 1 84 ? -5.576 6.153 11.484 1.00 88.88 84 GLY A N 1
ATOM 635 C CA . GLY A 1 84 ? -5.318 5.696 12.854 1.00 88.88 84 GLY A CA 1
ATOM 636 C C . GLY A 1 84 ? -5.790 4.264 13.119 1.00 88.88 84 GLY A C 1
ATOM 637 O O . GLY A 1 84 ? -5.934 3.856 14.270 1.00 88.88 84 GLY A O 1
ATOM 638 N N . LEU A 1 85 ? -6.075 3.515 12.053 1.00 86.38 85 LEU A N 1
ATOM 639 C CA . LEU A 1 85 ? -6.290 2.076 12.103 1.00 86.38 85 LEU A CA 1
ATOM 640 C C . LEU A 1 85 ? -4.917 1.387 12.056 1.00 86.38 85 LEU A C 1
ATOM 642 O O . LEU A 1 85 ? -3.902 2.052 11.846 1.00 86.38 85 LEU A O 1
ATOM 646 N N . ARG A 1 86 ? -4.880 0.077 12.315 1.00 72.31 86 ARG A N 1
ATOM 647 C CA . ARG A 1 86 ? -3.614 -0.668 12.377 1.00 72.31 86 ARG A CA 1
ATOM 648 C C . ARG A 1 86 ? -2.794 -0.532 11.090 1.00 72.31 86 ARG A C 1
ATOM 650 O O . ARG A 1 86 ? -3.407 -0.498 9.996 1.00 72.31 86 ARG A O 1
#

pLDDT: mean 83.5, std 13.29, range [45.22, 95.0]

Nearest PDB structures (foldseek):
  6skl-assembly1_X  TM=3.373E-01  e=5.267E+00  Saccharomyces cerevisiae S288C
  3ke2-assembly1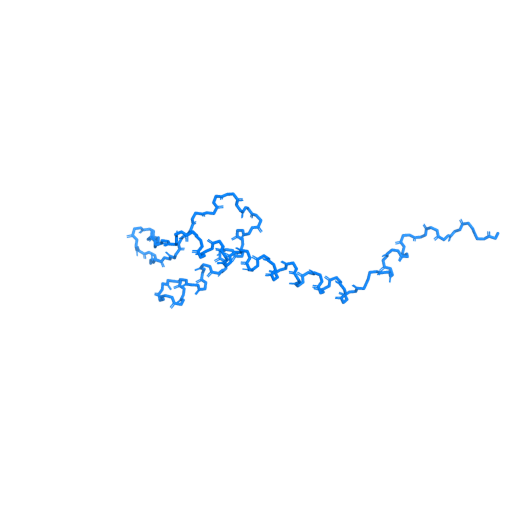_A  TM=3.352E-01  e=6.004E+00  Shewanella amazonensis SB2B